Protein AF-A0A415LRX8-F1 (afdb_monomer)

Nearest PDB structures (foldseek):
  2ng1-assembly1_A  TM=5.760E-01  e=5.306E-02  Thermus aquaticus
  2q6t-assembly3_C  TM=5.295E-01  e=7.115E-01  Thermus aquaticus
  6b4y-assembly1_A  TM=2.509E-01  e=6.839E+00  Schistosoma mansoni

Solvent-accessible surface area (backbone atoms only — not comparable to full-atom values): 7008 Å² total; per-residue (Å²): 141,82,81,75,82,71,69,77,78,75,75,53,46,79,45,66,75,85,71,96,61,81,91,80,47,48,64,55,50,50,54,53,52,50,48,45,40,32,78,74,65,70,45,45,42,36,35,37,31,26,43,66,92,71,25,66,62,54,54,47,52,50,53,52,53,52,52,30,71,76,32,72,67,48,35,48,52,50,50,55,50,28,64,76,67,73,47,76,83,69,55,69,41,82,32,46,70,93,42,40,64,60,55,52,50,54,44,35,73,72,70,51,72,35,55,30,36,37,48,76

Foldseek 3Di:
DDPDPPPPPLDAAEDFDDDPDPPPCRVVCLVVVQCCCVQPVPFAEAEEQQPPPCSPVVVVVVVLVVVCVVDVVSVVVQVVSCVVSVHHDHYYHYDHPVCRVVSVVVCVVVVRDTNYYYYD

Radius of gyration: 16.35 Å; Cα contacts (8 Å, |Δi|>4): 150; chains: 1; bounding box: 47×40×45 Å

InterPro domains:
  IPR002586 CobQ/CobB/MinD/ParA nucleotide binding domain [PF01656] (16-66)
  IPR027417 P-loop containing nucleoside triphosphate hydrolase [G3DSA:3.40.50.300] (14-120)
  IPR027417 P-loop containing nucleoside triphosphate hydrolase [SSF52540] (8-72)
  IPR050678 DNA Partitioning ATPase [PTHR13696] (6-72)

Secondary structure (DSSP, 8-state):
----------PPEEEE---SSTTSSHHHHHHHHHHIIIIIT---EEEEE--TTT-HHHHHHHHHHHHHHH-HHHHHHHHHHHHHHTS-PPPEEE--GGGHHHHHHHHHHTT---SEEEE-

Sequence (120 aa):
MNGSNMENEKTPLYVAFSTQKGGVGKTTCTVLAASYLYYLKGYNVAVVDCDYPQHSIAGMRKRDAEQVGADEDYKRMAYEQFTRLGKKAYPVLCSSPEKAIATADEHIAAGHVPDIVFFD

Mean predicted aligned error: 5.48 Å

Structure (mmCIF, N/CA/C/O backbone):
data_AF-A0A415LRX8-F1
#
_entry.id   AF-A0A415LRX8-F1
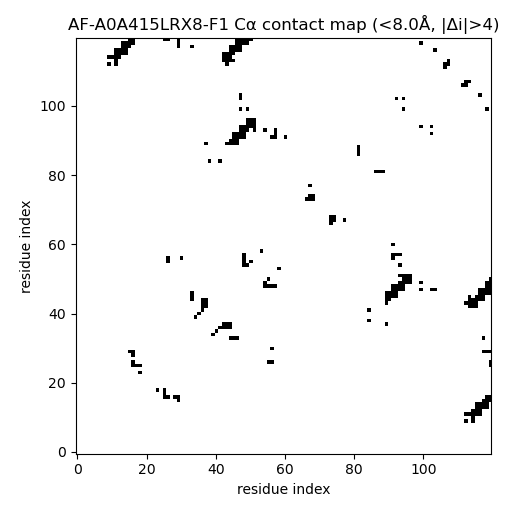#
loop_
_atom_site.group_PDB
_atom_site.id
_atom_site.type_symbol
_atom_site.label_atom_id
_atom_site.label_alt_id
_atom_site.label_comp_id
_atom_site.label_asym_id
_atom_site.label_entity_id
_atom_site.label_seq_id
_atom_site.pdbx_PDB_ins_code
_atom_site.Cartn_x
_atom_site.Cartn_y
_atom_site.Cartn_z
_atom_site.occupancy
_atom_site.B_iso_or_equiv
_atom_site.auth_seq_id
_atom_site.auth_comp_id
_atom_site.auth_asym_id
_atom_site.auth_atom_id
_atom_site.pdbx_PDB_model_num
ATOM 1 N N . MET A 1 1 ? -25.667 23.357 27.005 1.00 41.44 1 MET A N 1
ATOM 2 C CA . MET A 1 1 ? -25.204 21.969 26.814 1.00 41.44 1 MET A CA 1
ATOM 3 C C . MET A 1 1 ? -24.793 21.822 25.360 1.00 41.44 1 MET A C 1
ATOM 5 O O . MET A 1 1 ? -25.665 21.625 24.535 1.00 41.44 1 MET A O 1
ATOM 9 N N . ASN A 1 2 ? -23.505 21.976 25.050 1.00 39.50 2 ASN A N 1
ATOM 10 C CA . ASN A 1 2 ? -22.946 21.630 23.740 1.00 39.50 2 ASN A CA 1
ATOM 11 C C . ASN A 1 2 ? -21.829 20.618 23.992 1.00 39.50 2 ASN A C 1
ATOM 13 O O . ASN A 1 2 ? -20.659 20.976 24.068 1.00 39.50 2 ASN A O 1
ATOM 17 N N . GLY A 1 3 ? -22.217 19.365 24.220 1.00 42.53 3 GLY A N 1
ATOM 18 C CA . GLY A 1 3 ? -21.295 18.247 24.090 1.00 42.53 3 GLY A CA 1
ATOM 19 C C . GLY A 1 3 ? -21.169 17.958 22.605 1.00 42.53 3 GLY A C 1
ATOM 20 O O . GLY A 1 3 ? -21.997 17.247 22.046 1.00 42.53 3 GLY A O 1
ATOM 21 N N . SER A 1 4 ? -20.192 18.577 21.946 1.00 47.78 4 SER A N 1
ATOM 22 C CA . SER A 1 4 ? -19.736 18.101 20.647 1.00 47.78 4 SER A CA 1
ATOM 23 C C . SER A 1 4 ? -19.226 16.676 20.852 1.00 47.78 4 SER A C 1
ATOM 25 O O . SER A 1 4 ? -18.217 16.481 21.530 1.00 47.78 4 SER A O 1
ATOM 27 N N . ASN A 1 5 ? -19.948 15.694 20.313 1.00 49.00 5 ASN A N 1
ATOM 28 C CA . ASN A 1 5 ? -19.439 14.345 20.105 1.00 49.00 5 ASN A CA 1
ATOM 29 C C . ASN A 1 5 ? -18.204 14.456 19.206 1.00 49.00 5 ASN A C 1
ATOM 31 O O . ASN A 1 5 ? -18.311 14.494 17.985 1.00 49.00 5 ASN A O 1
ATOM 35 N N . MET A 1 6 ? -17.037 14.574 19.829 1.00 46.06 6 MET A N 1
ATOM 36 C CA . MET A 1 6 ? -15.759 14.350 19.183 1.00 46.06 6 MET A CA 1
ATOM 37 C C . MET A 1 6 ? -15.661 12.830 19.053 1.00 46.06 6 MET A C 1
ATOM 39 O O . MET A 1 6 ? -15.221 12.143 19.973 1.00 46.06 6 MET A O 1
ATOM 43 N N . GLU A 1 7 ? -16.222 12.287 17.967 1.00 52.16 7 GLU A N 1
ATOM 44 C CA . GLU A 1 7 ? -15.870 10.941 17.520 1.00 52.16 7 GLU A CA 1
ATOM 45 C C . GLU A 1 7 ? -14.343 10.892 17.510 1.00 52.16 7 GLU A C 1
ATOM 47 O O . GLU A 1 7 ? -13.721 11.738 16.873 1.00 52.16 7 GLU A O 1
ATOM 52 N N . ASN A 1 8 ? -13.749 9.998 18.307 1.00 53.94 8 ASN A N 1
ATOM 53 C CA . ASN A 1 8 ? -12.299 9.865 18.428 1.00 53.94 8 ASN A CA 1
ATOM 54 C C . ASN A 1 8 ? -11.677 9.897 17.026 1.00 53.94 8 ASN A C 1
ATOM 56 O O . ASN A 1 8 ? -11.876 8.949 16.262 1.00 53.94 8 ASN A O 1
ATOM 60 N N . GLU A 1 9 ? -10.958 10.971 16.684 1.00 65.06 9 GLU A N 1
ATOM 61 C CA . GLU A 1 9 ? -10.217 11.044 15.428 1.00 65.06 9 GLU A CA 1
ATOM 62 C C . GLU A 1 9 ? -9.270 9.851 15.406 1.00 65.06 9 GLU A C 1
ATOM 64 O O . GLU A 1 9 ? -8.340 9.740 16.208 1.00 65.06 9 GLU A O 1
ATOM 69 N N . LYS A 1 10 ? -9.567 8.890 14.535 1.00 78.38 10 LYS A N 1
ATOM 70 C CA . LYS A 1 10 ? -8.790 7.668 14.419 1.00 78.38 10 LYS A CA 1
ATOM 71 C C . LYS A 1 10 ? -7.424 8.031 13.848 1.00 78.38 10 LYS A C 1
ATOM 73 O O . LYS A 1 10 ? -7.274 8.172 12.640 1.00 78.38 10 LYS A O 1
ATOM 78 N N . THR A 1 11 ? -6.438 8.198 14.723 1.00 89.38 11 THR A N 1
ATOM 79 C CA . THR A 1 11 ? -5.054 8.480 14.337 1.00 89.38 11 THR A CA 1
ATOM 80 C C . THR A 1 11 ? -4.402 7.201 13.805 1.00 89.38 11 THR A C 1
ATOM 82 O O . THR A 1 11 ? -4.323 6.221 14.553 1.00 89.38 11 THR A O 1
ATOM 85 N N . PRO A 1 12 ? -3.933 7.162 12.545 1.00 95.31 12 PRO A N 1
ATOM 86 C CA . PRO A 1 12 ? -3.273 5.975 12.018 1.00 95.31 12 PRO A CA 1
ATOM 87 C C . PRO A 1 12 ? -1.930 5.718 12.708 1.00 95.31 12 PRO A C 1
ATOM 89 O O . PRO A 1 12 ? -1.198 6.645 13.054 1.00 95.31 12 PRO A O 1
ATOM 92 N N . LEU A 1 13 ? -1.565 4.446 12.856 1.00 97.62 13 LEU A N 1
ATOM 93 C CA . LEU A 1 13 ? -0.231 4.060 13.304 1.00 97.62 13 LEU A CA 1
ATOM 94 C C . LEU A 1 13 ? 0.755 4.134 12.134 1.00 97.62 13 LEU A C 1
ATOM 96 O O . LEU A 1 13 ? 0.585 3.439 11.133 1.00 97.62 13 LEU A O 1
ATOM 100 N N . TYR A 1 14 ? 1.808 4.935 12.273 1.00 97.50 14 TYR A N 1
ATOM 101 C CA . TYR A 1 14 ? 2.874 5.047 11.276 1.00 97.50 14 TYR A CA 1
ATOM 102 C C . TYR A 1 14 ? 3.993 4.042 11.574 1.00 97.50 14 TYR A C 1
ATOM 104 O O . TYR A 1 14 ? 4.519 3.999 12.687 1.00 97.50 14 TYR A O 1
ATOM 112 N N . VAL A 1 15 ? 4.345 3.214 10.587 1.00 98.06 15 VAL A N 1
ATOM 113 C CA . VAL A 1 15 ? 5.304 2.109 10.737 1.00 98.06 15 VAL A CA 1
ATOM 114 C C . VAL A 1 15 ? 6.324 2.130 9.604 1.00 98.06 15 VAL A C 1
ATOM 116 O O . VAL A 1 15 ? 5.961 2.239 8.440 1.00 98.06 15 VAL A O 1
ATOM 119 N N . ALA A 1 16 ? 7.600 1.950 9.934 1.00 96.00 16 ALA A N 1
ATOM 120 C CA . ALA A 1 16 ? 8.661 1.723 8.959 1.00 96.00 16 ALA A CA 1
ATOM 121 C C . ALA A 1 16 ? 9.609 0.638 9.475 1.00 96.00 16 ALA A C 1
ATOM 123 O O . ALA A 1 16 ? 9.944 0.607 10.663 1.00 96.00 16 ALA A O 1
ATOM 124 N N . PHE A 1 17 ? 10.071 -0.242 8.589 1.00 94.81 17 PHE A N 1
ATOM 125 C CA . PHE A 1 17 ? 11.125 -1.200 8.915 1.00 94.81 17 PHE A CA 1
ATOM 126 C C . PHE A 1 17 ? 12.475 -0.585 8.570 1.00 94.81 17 PHE A C 1
ATOM 128 O O . PHE A 1 17 ? 12.821 -0.463 7.402 1.00 94.81 17 PHE A O 1
ATOM 135 N N . SER A 1 18 ? 13.266 -0.213 9.576 1.00 90.88 18 SER A N 1
ATOM 136 C CA . SER A 1 18 ? 14.555 0.449 9.366 1.00 90.88 18 SER A CA 1
ATOM 137 C C . SER A 1 18 ? 15.730 -0.451 9.748 1.00 90.88 18 SER A C 1
ATOM 139 O O . SER A 1 18 ? 15.740 -1.126 10.775 1.00 90.88 18 SER A O 1
ATOM 141 N N . THR A 1 19 ? 16.749 -0.479 8.887 1.00 87.38 19 THR A N 1
ATOM 142 C CA . THR A 1 19 ? 18.016 -1.182 9.122 1.00 87.38 19 THR A CA 1
ATOM 143 C C . THR A 1 19 ? 19.147 -0.458 8.397 1.00 87.38 19 THR A C 1
ATOM 145 O O . THR A 1 19 ? 18.944 0.074 7.302 1.00 87.38 19 THR A O 1
ATOM 148 N N . GLN A 1 20 ? 20.354 -0.495 8.970 1.00 84.75 20 GLN A N 1
ATOM 149 C CA . GLN A 1 20 ? 21.545 0.148 8.396 1.00 84.75 20 GLN A CA 1
ATOM 150 C C . GLN A 1 20 ? 22.043 -0.534 7.106 1.00 84.75 20 GLN A C 1
ATOM 152 O O . GLN A 1 20 ? 22.758 0.078 6.319 1.00 84.75 20 GLN A O 1
ATOM 157 N N . LYS A 1 21 ? 21.681 -1.803 6.872 1.00 87.62 21 LYS A N 1
ATOM 158 C CA . LYS A 1 21 ? 22.135 -2.582 5.711 1.00 87.62 21 LYS A CA 1
ATOM 159 C C . LYS A 1 21 ? 21.085 -2.598 4.598 1.00 87.62 21 LYS A C 1
ATOM 161 O O . LYS A 1 21 ? 19.905 -2.871 4.834 1.00 87.62 21 LYS A O 1
ATOM 166 N N . GLY A 1 22 ? 21.527 -2.343 3.369 1.00 84.75 22 GLY A N 1
ATOM 167 C CA . GLY A 1 22 ? 20.746 -2.620 2.162 1.00 84.75 22 GLY A CA 1
ATOM 168 C C . GLY A 1 22 ? 20.540 -4.126 1.961 1.00 84.75 22 GLY A C 1
ATOM 169 O O . GLY A 1 22 ? 21.309 -4.934 2.479 1.00 84.75 22 GLY A O 1
ATOM 170 N N . GLY A 1 23 ? 19.487 -4.511 1.238 1.00 85.19 23 GLY A N 1
ATOM 171 C CA . GLY A 1 23 ? 19.275 -5.902 0.813 1.00 85.19 23 GLY A CA 1
ATOM 172 C C . GLY A 1 23 ? 18.828 -6.895 1.894 1.00 85.19 23 GLY A C 1
ATOM 173 O O . GLY A 1 23 ? 18.751 -8.084 1.61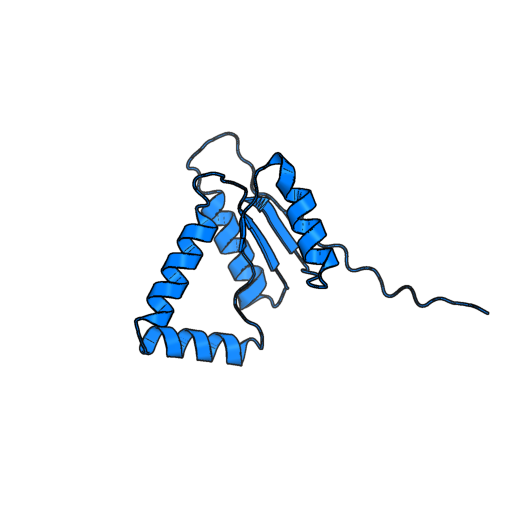9 1.00 85.19 23 GLY A O 1
ATOM 174 N N . VAL A 1 24 ? 18.493 -6.445 3.108 1.00 91.81 24 VAL A N 1
ATOM 175 C CA . VAL A 1 24 ? 18.042 -7.340 4.198 1.00 91.81 24 VAL A CA 1
ATOM 176 C C . VAL A 1 24 ? 16.545 -7.680 4.161 1.00 91.81 24 VAL A C 1
ATOM 178 O O . VAL A 1 24 ? 16.043 -8.317 5.080 1.00 91.81 24 VAL A O 1
ATOM 181 N N . GLY A 1 25 ? 15.824 -7.235 3.127 1.00 92.81 25 GLY A N 1
ATOM 182 C CA . GLY A 1 25 ? 14.402 -7.543 2.944 1.00 92.81 25 GLY A CA 1
ATOM 183 C C . GLY A 1 25 ? 13.422 -6.604 3.654 1.00 92.81 25 GLY A C 1
ATOM 184 O O . GLY A 1 25 ? 12.333 -7.045 3.998 1.00 92.81 25 GLY A O 1
ATOM 185 N N . LYS A 1 26 ? 13.767 -5.323 3.866 1.00 94.38 26 LYS A N 1
ATOM 186 C CA . LYS A 1 26 ? 12.857 -4.323 4.471 1.00 94.38 26 LYS A CA 1
ATOM 187 C C . LYS A 1 26 ? 11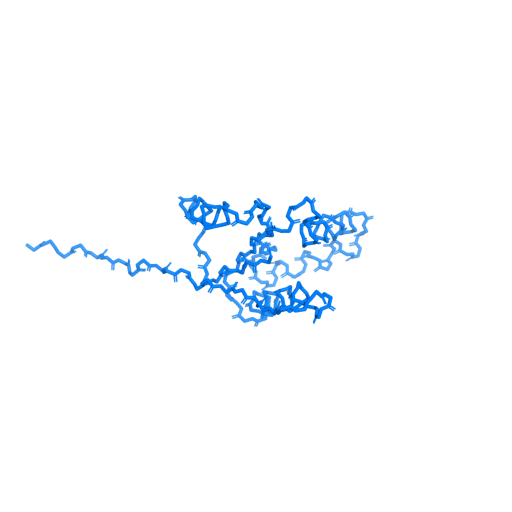.530 -4.211 3.711 1.00 94.38 26 LYS A C 1
ATOM 189 O O . LYS A 1 26 ? 10.490 -4.481 4.296 1.00 94.38 26 LYS A O 1
ATOM 194 N N . THR A 1 27 ? 11.599 -3.987 2.401 1.00 95.12 27 THR A N 1
ATOM 195 C CA . THR A 1 27 ? 10.451 -4.000 1.483 1.00 95.12 27 THR A CA 1
ATOM 196 C C . THR A 1 27 ? 9.629 -5.276 1.587 1.00 95.12 27 THR A C 1
ATOM 198 O O . THR A 1 27 ? 8.403 -5.235 1.667 1.00 95.12 27 THR A O 1
ATOM 201 N N . THR A 1 28 ? 10.289 -6.432 1.666 1.00 95.62 28 THR A N 1
ATOM 202 C CA . THR A 1 28 ? 9.603 -7.713 1.864 1.00 95.62 28 THR A CA 1
ATOM 203 C C . THR A 1 28 ? 8.849 -7.741 3.193 1.00 95.62 28 THR A C 1
ATOM 205 O O . THR A 1 28 ? 7.684 -8.133 3.219 1.00 95.62 28 THR A O 1
ATOM 208 N N . CYS A 1 29 ? 9.467 -7.294 4.291 1.00 96.81 29 CYS A N 1
ATOM 209 C CA . CYS A 1 29 ? 8.803 -7.171 5.588 1.00 96.81 29 CYS A CA 1
ATOM 210 C C . CYS A 1 29 ? 7.610 -6.210 5.525 1.00 96.81 29 CYS A C 1
ATOM 212 O O . CYS A 1 29 ? 6.546 -6.554 6.039 1.00 96.81 29 CYS A O 1
ATOM 214 N N . THR A 1 30 ? 7.752 -5.063 4.853 1.00 97.50 30 THR A N 1
ATOM 215 C CA . THR A 1 30 ? 6.668 -4.096 4.641 1.00 97.50 30 THR A CA 1
ATOM 216 C C . THR A 1 30 ? 5.482 -4.745 3.928 1.00 97.50 30 THR A C 1
ATOM 218 O O . THR A 1 30 ? 4.365 -4.728 4.445 1.00 97.50 30 THR A O 1
ATOM 221 N N . VAL A 1 31 ? 5.714 -5.396 2.783 1.00 97.44 31 VAL A N 1
ATOM 222 C CA . VAL A 1 31 ? 4.657 -6.044 1.989 1.00 97.44 31 VAL A CA 1
ATOM 223 C C . VAL A 1 31 ? 3.986 -7.184 2.757 1.00 97.44 31 VAL A C 1
ATOM 225 O O . VAL A 1 31 ? 2.756 -7.279 2.753 1.00 97.44 31 VAL A O 1
ATOM 228 N N . LEU A 1 32 ? 4.760 -8.033 3.441 1.00 98.06 32 LEU A N 1
ATOM 229 C CA . LEU A 1 32 ? 4.219 -9.152 4.217 1.00 98.06 32 LEU A CA 1
ATOM 230 C C . LEU A 1 32 ? 3.396 -8.669 5.415 1.00 98.06 32 LEU A C 1
ATOM 232 O O . LEU A 1 32 ? 2.288 -9.166 5.626 1.00 98.06 32 LEU A O 1
ATOM 236 N N . ALA A 1 33 ? 3.894 -7.689 6.174 1.00 98.44 33 ALA A N 1
ATOM 237 C CA . ALA A 1 33 ? 3.183 -7.132 7.321 1.00 98.44 33 ALA A CA 1
ATOM 238 C C . ALA A 1 33 ? 1.892 -6.423 6.888 1.00 98.44 33 ALA A C 1
ATOM 240 O O . ALA A 1 33 ? 0.825 -6.718 7.432 1.00 98.44 33 ALA A O 1
ATOM 241 N N . ALA A 1 34 ? 1.965 -5.560 5.867 1.00 98.38 34 ALA A N 1
ATOM 242 C CA . ALA A 1 34 ? 0.805 -4.870 5.309 1.00 98.38 34 ALA A CA 1
ATOM 243 C C . ALA A 1 34 ? -0.253 -5.864 4.808 1.00 98.38 34 ALA A C 1
ATOM 245 O O . ALA A 1 34 ? -1.428 -5.756 5.162 1.00 98.38 34 ALA A O 1
ATOM 246 N N . SER A 1 35 ? 0.164 -6.884 4.052 1.00 97.56 35 SER A N 1
ATOM 247 C CA . SER A 1 35 ? -0.736 -7.909 3.514 1.00 97.56 35 SER A CA 1
ATOM 248 C C . SER A 1 35 ? -1.380 -8.755 4.611 1.00 97.56 35 SER A C 1
ATOM 250 O O . SER A 1 35 ? -2.583 -9.003 4.565 1.00 97.56 35 SER A O 1
ATOM 252 N N . TYR A 1 36 ? -0.616 -9.168 5.625 1.00 98.31 36 TYR A N 1
ATOM 253 C CA . TYR A 1 36 ? -1.141 -9.930 6.757 1.00 98.31 36 TYR A CA 1
ATOM 254 C C . TYR A 1 36 ? -2.184 -9.127 7.543 1.00 98.31 36 TYR A C 1
ATOM 256 O O . TYR A 1 36 ? -3.293 -9.607 7.795 1.00 98.31 36 TYR A O 1
ATOM 264 N N . LEU A 1 37 ? -1.858 -7.881 7.895 1.00 98.31 37 LEU A N 1
ATOM 265 C CA . LEU A 1 37 ? -2.750 -7.014 8.661 1.00 98.31 37 LEU A CA 1
ATOM 266 C C . LEU A 1 37 ? -4.020 -6.679 7.873 1.00 98.31 37 LEU A C 1
ATOM 268 O O . LEU A 1 37 ? -5.121 -6.729 8.424 1.00 98.31 37 LEU A O 1
ATOM 272 N N . TYR A 1 38 ? -3.885 -6.417 6.574 1.00 97.62 38 TYR A N 1
ATOM 273 C CA . TYR A 1 38 ? -5.007 -6.037 5.730 1.00 97.62 38 TYR A CA 1
ATOM 274 C C . TYR A 1 38 ? -5.913 -7.219 5.366 1.00 97.62 38 TYR A C 1
ATOM 276 O O . TYR A 1 38 ? -7.122 -7.170 5.615 1.00 97.62 38 TYR A O 1
ATOM 284 N N . TYR A 1 39 ? -5.341 -8.281 4.788 1.00 95.88 39 TYR A N 1
ATOM 285 C CA . TYR A 1 39 ? -6.100 -9.393 4.210 1.00 95.88 39 TYR A CA 1
ATOM 286 C C . TYR A 1 39 ? -6.475 -10.475 5.228 1.00 95.88 39 TYR A C 1
ATOM 288 O O . TYR A 1 39 ? -7.473 -11.157 5.013 1.00 95.88 39 TYR A O 1
ATOM 296 N N . LEU A 1 40 ? -5.719 -10.644 6.322 1.00 95.44 40 LEU A N 1
ATOM 297 C CA . LEU A 1 40 ? -6.004 -11.681 7.329 1.00 95.44 40 LEU A CA 1
ATOM 298 C C . LEU A 1 40 ? -6.504 -11.133 8.665 1.00 95.44 40 LEU A C 1
ATOM 300 O O . LEU A 1 40 ? -7.220 -11.844 9.368 1.00 95.44 40 LEU A O 1
ATOM 304 N N . LYS A 1 41 ? -6.139 -9.902 9.043 1.00 96.94 41 LYS A N 1
ATOM 305 C CA . LYS A 1 41 ? -6.558 -9.305 10.328 1.00 96.94 41 LYS A CA 1
ATOM 306 C C . LYS A 1 41 ? -7.631 -8.233 10.216 1.00 96.94 41 LYS A C 1
ATOM 308 O O . LYS A 1 41 ? -8.140 -7.792 11.238 1.00 96.94 41 LYS A O 1
ATOM 313 N N . GLY A 1 42 ? -8.019 -7.858 9.001 1.00 94.88 42 GLY A N 1
ATOM 314 C CA . GLY A 1 42 ? -9.152 -6.966 8.774 1.00 94.88 42 GLY A CA 1
ATOM 315 C C . GLY A 1 42 ? -8.844 -5.475 8.920 1.00 94.88 42 GLY A C 1
ATOM 316 O O . GLY A 1 42 ? -9.718 -4.681 8.584 1.00 94.88 42 GLY A O 1
ATOM 317 N N . TYR A 1 43 ? -7.622 -5.077 9.288 1.00 97.19 43 TYR A N 1
ATOM 318 C CA . TYR A 1 43 ? -7.232 -3.663 9.375 1.00 97.19 43 TYR A CA 1
ATOM 319 C C . TYR A 1 43 ? -7.282 -2.964 8.012 1.00 97.19 43 TYR A C 1
ATOM 321 O O . TYR A 1 43 ? -7.088 -3.592 6.966 1.00 97.19 43 TYR A O 1
ATOM 329 N N . ASN A 1 44 ? -7.508 -1.653 8.011 1.00 96.88 44 ASN A N 1
ATOM 330 C CA . ASN A 1 44 ? -7.272 -0.802 6.853 1.00 96.88 44 ASN A CA 1
ATOM 331 C C . ASN A 1 44 ? -5.814 -0.349 6.861 1.00 96.88 44 ASN A C 1
ATOM 333 O O . ASN A 1 44 ? -5.312 0.160 7.858 1.00 96.88 44 ASN A O 1
ATOM 337 N N . VAL A 1 45 ? -5.125 -0.555 5.748 1.00 98.25 45 VAL A N 1
ATOM 338 C CA . VAL A 1 45 ? -3.690 -0.306 5.618 1.00 98.25 45 VAL A CA 1
ATOM 339 C C . VAL A 1 45 ? -3.476 0.565 4.394 1.00 98.25 45 VAL A C 1
ATOM 341 O O . VAL A 1 45 ? -4.175 0.382 3.400 1.00 98.25 45 VAL A O 1
ATOM 344 N N . ALA A 1 46 ? -2.510 1.471 4.458 1.00 98.25 46 ALA A N 1
ATOM 345 C CA . ALA A 1 46 ? -1.919 2.121 3.296 1.00 98.25 46 ALA A CA 1
ATOM 346 C C . ALA A 1 46 ? -0.402 1.899 3.311 1.00 98.25 46 ALA A C 1
ATOM 348 O O . ALA A 1 46 ? 0.195 1.735 4.377 1.00 98.25 46 ALA A O 1
ATOM 349 N N . VAL A 1 47 ? 0.218 1.882 2.134 1.00 98.56 47 VAL A N 1
ATOM 350 C CA . VAL A 1 47 ? 1.678 1.873 1.994 1.00 98.56 47 VAL A CA 1
ATOM 351 C C . VAL A 1 47 ? 2.093 3.121 1.230 1.00 98.56 47 VAL A C 1
ATOM 353 O O . VAL A 1 47 ? 1.557 3.378 0.154 1.00 98.56 47 VAL A O 1
ATOM 356 N N . VAL A 1 48 ? 3.040 3.879 1.768 1.00 98.38 48 VAL A N 1
ATOM 357 C CA . VAL A 1 48 ? 3.736 4.958 1.069 1.00 98.38 48 VAL A CA 1
ATOM 358 C C . VAL A 1 48 ? 5.095 4.417 0.633 1.00 98.38 48 VAL A C 1
ATOM 360 O O . VAL A 1 48 ? 5.972 4.182 1.460 1.00 98.38 48 VAL A O 1
ATOM 363 N N . ASP A 1 49 ? 5.232 4.172 -0.664 1.00 97.62 49 ASP A N 1
ATOM 364 C CA . ASP A 1 49 ? 6.455 3.714 -1.315 1.00 97.62 49 ASP A CA 1
ATOM 365 C C . ASP A 1 49 ? 7.343 4.932 -1.608 1.00 97.62 49 ASP A C 1
ATOM 367 O O . ASP A 1 49 ? 7.098 5.699 -2.550 1.00 97.62 49 ASP A O 1
ATOM 371 N N . CYS A 1 50 ? 8.339 5.128 -0.748 1.00 95.19 50 CYS A N 1
ATOM 372 C CA . CYS A 1 50 ? 9.264 6.254 -0.744 1.00 95.19 50 CYS A CA 1
ATOM 373 C C . CYS A 1 50 ? 10.551 5.973 -1.536 1.00 95.19 50 CYS A C 1
ATOM 375 O O . CYS A 1 50 ? 11.429 6.837 -1.588 1.00 95.19 50 CYS A O 1
ATOM 377 N N . ASP A 1 51 ? 10.675 4.797 -2.161 1.00 88.94 51 ASP A N 1
ATOM 378 C CA . ASP A 1 51 ? 11.865 4.344 -2.892 1.00 88.94 51 ASP A CA 1
ATOM 379 C C . ASP A 1 51 ? 11.977 5.016 -4.272 1.00 88.94 51 ASP A C 1
ATOM 381 O O . ASP A 1 51 ? 12.083 4.355 -5.298 1.00 88.94 51 ASP A O 1
ATOM 385 N N . TYR A 1 52 ? 11.890 6.345 -4.349 1.00 84.88 52 TYR A N 1
ATOM 386 C CA . TYR A 1 52 ? 12.042 7.069 -5.612 1.00 84.88 52 TYR A CA 1
ATOM 387 C C . TYR A 1 52 ? 13.500 7.010 -6.111 1.00 84.88 52 TYR A C 1
ATOM 389 O O . TYR A 1 52 ? 14.412 7.317 -5.336 1.00 84.88 52 TYR A O 1
ATOM 397 N N . PRO A 1 53 ? 13.751 6.767 -7.417 1.00 84.25 53 PRO A N 1
ATOM 398 C CA . PRO A 1 53 ? 12.791 6.527 -8.513 1.00 84.25 53 PRO A CA 1
ATOM 399 C C . PRO A 1 53 ? 12.320 5.070 -8.742 1.00 84.25 53 PRO A C 1
ATOM 401 O O . 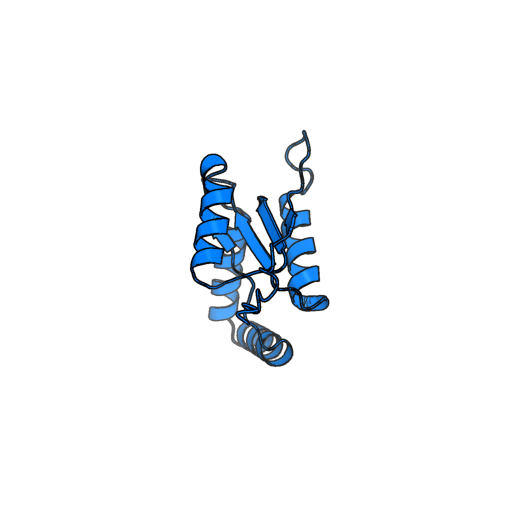PRO A 1 53 ? 11.567 4.823 -9.684 1.00 84.25 53 PRO A O 1
ATOM 404 N N . GLN A 1 54 ? 12.779 4.096 -7.962 1.00 86.56 54 GLN A N 1
ATOM 405 C CA . GLN A 1 54 ? 12.593 2.658 -8.179 1.00 86.56 54 GLN A CA 1
ATOM 406 C C . GLN A 1 54 ? 11.156 2.189 -7.910 1.00 86.56 54 GLN A C 1
ATOM 408 O O . GLN A 1 54 ? 10.651 1.344 -8.652 1.00 86.56 54 GLN A O 1
ATOM 413 N N . HIS A 1 55 ? 10.522 2.715 -6.861 1.00 90.50 55 HIS A N 1
ATOM 414 C CA . HIS A 1 55 ? 9.191 2.376 -6.359 1.00 90.50 55 HIS A CA 1
ATOM 415 C C . HIS A 1 55 ? 8.888 0.879 -6.419 1.00 90.50 55 HIS A C 1
ATOM 417 O O . HIS A 1 55 ? 8.022 0.410 -7.171 1.00 90.50 55 HIS A O 1
ATOM 423 N N . SER A 1 56 ? 9.676 0.105 -5.675 1.00 91.62 56 SER A N 1
ATOM 424 C CA . SER A 1 56 ? 9.684 -1.353 -5.771 1.00 91.62 56 SER A CA 1
ATOM 425 C C . SER A 1 56 ? 8.310 -1.987 -5.500 1.00 91.62 56 SER A C 1
ATOM 427 O O . SER A 1 56 ? 7.923 -2.933 -6.202 1.00 91.62 56 SER A O 1
ATOM 429 N N . ILE A 1 57 ? 7.531 -1.442 -4.559 1.00 97.00 57 ILE A N 1
ATOM 430 C CA . ILE A 1 57 ? 6.199 -1.941 -4.195 1.00 97.00 57 ILE A CA 1
ATOM 431 C C . ILE A 1 57 ? 5.162 -1.497 -5.226 1.00 97.00 57 ILE A C 1
ATOM 433 O O . ILE A 1 57 ? 4.334 -2.309 -5.648 1.00 97.00 57 ILE A O 1
ATOM 437 N N . ALA A 1 58 ? 5.200 -0.244 -5.680 1.00 96.81 58 ALA A N 1
ATOM 438 C CA . ALA A 1 58 ? 4.280 0.233 -6.711 1.00 96.81 58 ALA A CA 1
ATOM 439 C C . ALA A 1 58 ? 4.494 -0.514 -8.037 1.00 96.81 58 ALA A C 1
ATOM 441 O O . ALA A 1 58 ? 3.534 -0.933 -8.688 1.00 96.81 58 ALA A O 1
ATOM 442 N N . GLY A 1 59 ? 5.755 -0.761 -8.402 1.00 96.00 59 GLY A N 1
ATOM 443 C CA . GLY A 1 59 ? 6.126 -1.570 -9.557 1.00 96.00 59 GLY A CA 1
ATOM 444 C C . GLY A 1 59 ? 5.655 -3.020 -9.434 1.00 96.00 59 GLY A C 1
ATOM 445 O O . GLY A 1 59 ? 5.150 -3.579 -10.408 1.00 96.00 59 GLY A O 1
ATOM 446 N N . MET A 1 60 ? 5.772 -3.624 -8.245 1.00 95.00 60 MET A N 1
ATOM 447 C CA . MET A 1 60 ? 5.192 -4.942 -7.956 1.00 95.00 60 MET A CA 1
ATOM 448 C C . MET A 1 60 ? 3.675 -4.924 -8.153 1.00 95.00 60 MET A C 1
ATOM 450 O O . MET A 1 60 ? 3.155 -5.719 -8.930 1.00 95.00 60 MET A O 1
ATOM 454 N N . ARG A 1 61 ? 2.979 -3.949 -7.557 1.00 95.88 61 ARG A N 1
ATOM 455 C CA . ARG A 1 61 ? 1.521 -3.836 -7.654 1.00 95.88 61 ARG A CA 1
ATOM 456 C C . ARG A 1 61 ? 1.033 -3.664 -9.089 1.00 95.88 61 ARG A C 1
ATOM 458 O O . ARG A 1 61 ? -0.009 -4.210 -9.445 1.00 95.88 61 ARG A O 1
ATOM 465 N N . LYS A 1 62 ? 1.764 -2.902 -9.904 1.00 95.88 62 LYS A N 1
ATOM 466 C CA . LYS A 1 62 ? 1.442 -2.716 -11.320 1.00 95.88 62 LYS A CA 1
ATOM 467 C C . LYS A 1 62 ? 1.500 -4.045 -12.077 1.00 95.88 62 LYS A C 1
ATOM 469 O O . LYS A 1 62 ? 0.541 -4.373 -12.767 1.00 95.88 62 LYS A O 1
ATOM 474 N N . ARG A 1 63 ? 2.575 -4.821 -11.897 1.00 96.12 63 ARG A N 1
ATOM 475 C CA . ARG A 1 63 ? 2.716 -6.145 -12.526 1.00 96.12 63 ARG A CA 1
ATOM 476 C C . ARG A 1 63 ? 1.636 -7.118 -12.057 1.00 96.12 63 ARG A C 1
ATOM 478 O O . ARG A 1 63 ? 1.055 -7.806 -12.887 1.00 96.12 63 ARG A O 1
ATOM 485 N N . ASP A 1 64 ? 1.319 -7.120 -10.761 1.00 94.19 64 ASP A N 1
ATOM 486 C CA . ASP A 1 64 ? 0.238 -7.950 -10.215 1.00 94.19 64 ASP A CA 1
ATOM 487 C C . ASP A 1 64 ? -1.108 -7.606 -10.873 1.00 94.19 64 ASP A C 1
ATOM 489 O O . ASP A 1 64 ? -1.856 -8.494 -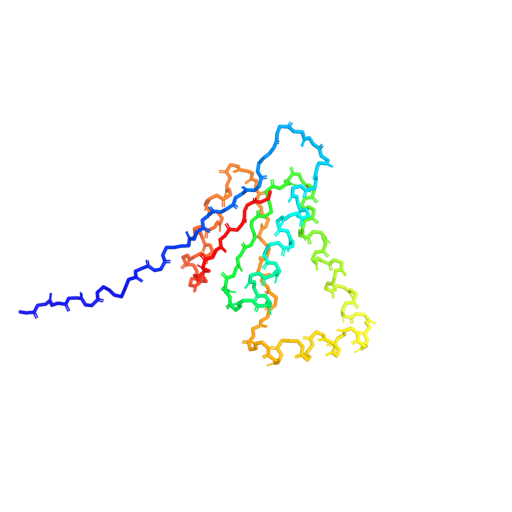11.272 1.00 94.19 64 ASP A O 1
ATOM 493 N N . ALA A 1 65 ? -1.415 -6.313 -11.028 1.00 94.81 65 ALA A N 1
ATOM 494 C CA . ALA A 1 65 ? -2.653 -5.861 -11.660 1.00 94.81 65 ALA A CA 1
ATOM 495 C C . ALA A 1 65 ? -2.717 -6.214 -13.155 1.00 94.81 65 ALA A C 1
ATOM 497 O O . ALA A 1 65 ? -3.774 -6.620 -13.638 1.00 94.81 65 ALA A O 1
ATOM 498 N N . GLU A 1 66 ? -1.602 -6.088 -13.880 1.00 96.94 66 GLU A N 1
ATOM 499 C CA . GLU A 1 66 ? -1.493 -6.499 -15.286 1.00 96.94 66 GLU A CA 1
ATOM 500 C C . GLU A 1 66 ? -1.726 -8.007 -15.440 1.00 96.94 66 GLU A C 1
ATOM 502 O O . GLU A 1 66 ? -2.514 -8.423 -16.288 1.00 96.94 66 GLU A O 1
ATOM 507 N N . GLN A 1 67 ? -1.116 -8.823 -14.576 1.00 95.50 67 GLN A N 1
ATOM 508 C CA . GLN A 1 67 ? -1.286 -10.275 -14.585 1.00 95.50 67 GLN A CA 1
ATOM 509 C C . GLN A 1 67 ? -2.724 -10.690 -14.251 1.00 95.50 67 GLN A C 1
ATOM 511 O O . GLN A 1 67 ? -3.298 -11.525 -14.945 1.00 95.50 67 GLN A O 1
ATOM 516 N N . VAL A 1 68 ? -3.336 -10.072 -13.235 1.00 95.69 68 VAL A N 1
ATOM 517 C CA . VAL A 1 68 ? -4.750 -10.295 -12.889 1.00 95.69 68 VAL A CA 1
ATOM 518 C C . VAL A 1 68 ? -5.681 -9.870 -14.028 1.00 95.69 68 VAL A C 1
ATOM 520 O O . VAL A 1 68 ? -6.723 -10.483 -14.227 1.00 95.69 68 VAL A O 1
ATOM 523 N N . GLY A 1 69 ? -5.335 -8.823 -14.778 1.00 94.44 69 GLY A N 1
ATOM 524 C CA . GLY A 1 69 ? -6.127 -8.362 -15.918 1.00 94.44 69 GLY A CA 1
ATOM 525 C C . GLY A 1 69 ? -6.007 -9.244 -17.164 1.00 94.44 69 GLY A C 1
ATOM 526 O O . GLY A 1 69 ? -6.949 -9.290 -17.953 1.00 94.44 69 GLY A O 1
ATOM 527 N N . ALA A 1 70 ? -4.869 -9.919 -17.349 1.00 96.25 70 ALA A N 1
ATOM 528 C CA . ALA A 1 70 ? -4.566 -10.714 -18.540 1.00 96.25 70 ALA A CA 1
ATOM 529 C C . ALA A 1 70 ? -5.033 -12.179 -18.461 1.00 96.25 70 ALA A C 1
ATOM 531 O O . ALA A 1 70 ? -5.111 -12.843 -19.494 1.00 96.25 70 ALA A O 1
ATOM 532 N N . ASP A 1 71 ? -5.331 -12.683 -17.263 1.00 97.44 71 ASP A N 1
ATOM 533 C CA . ASP A 1 71 ? -5.633 -14.091 -17.006 1.00 97.44 71 ASP A CA 1
ATOM 534 C C . ASP A 1 71 ? -6.956 -14.236 -16.233 1.00 97.44 71 ASP A C 1
ATOM 536 O O . ASP A 1 71 ? -7.133 -13.683 -15.143 1.00 97.44 71 ASP A O 1
ATOM 540 N N . GLU A 1 72 ? -7.907 -14.981 -16.804 1.00 96.88 72 GLU A N 1
ATOM 541 C CA . GLU A 1 72 ? -9.252 -15.121 -16.235 1.00 96.88 72 GLU A CA 1
ATOM 542 C C . GLU A 1 72 ? -9.274 -15.909 -14.914 1.00 96.88 72 GLU A C 1
ATOM 544 O O . GLU A 1 72 ? -10.125 -15.638 -14.061 1.00 96.88 72 GLU A O 1
ATOM 549 N N . ASP A 1 73 ? -8.328 -16.825 -14.684 1.00 97.12 73 ASP A N 1
ATOM 550 C CA . ASP A 1 73 ? -8.226 -17.529 -13.405 1.00 97.12 73 ASP A CA 1
ATOM 551 C C . ASP A 1 73 ? -7.733 -16.588 -12.303 1.00 97.12 73 ASP A C 1
ATOM 553 O 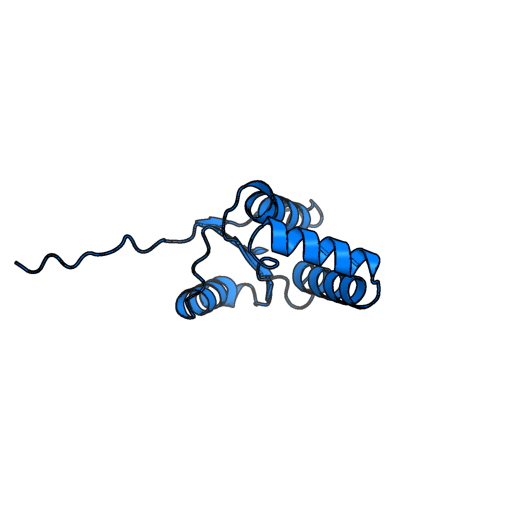O . ASP A 1 73 ? -8.341 -16.527 -11.228 1.00 97.12 73 ASP A O 1
ATOM 557 N N . TYR A 1 74 ? -6.701 -15.780 -12.566 1.00 96.44 74 TYR A N 1
ATOM 558 C CA . TYR A 1 74 ? -6.241 -14.782 -11.592 1.00 96.44 74 TYR A CA 1
ATOM 559 C C . TYR A 1 74 ? -7.289 -13.698 -11.323 1.00 96.44 74 TYR A C 1
ATOM 561 O O . TYR A 1 74 ? -7.467 -13.270 -10.178 1.00 96.44 74 TYR A O 1
ATOM 569 N N . LYS A 1 75 ? -8.043 -13.294 -12.345 1.00 96.62 75 LYS A N 1
ATOM 570 C CA . LYS A 1 75 ? -9.174 -12.372 -12.204 1.00 96.62 75 LYS A CA 1
ATOM 571 C C . LYS A 1 75 ? -10.279 -12.940 -11.321 1.00 96.62 75 LYS A C 1
ATOM 573 O O . LYS A 1 75 ? -10.774 -12.236 -10.437 1.00 96.62 75 LYS A O 1
ATOM 578 N N . ARG A 1 76 ? -10.632 -14.216 -11.510 1.00 97.00 76 ARG A N 1
ATOM 579 C CA . ARG A 1 76 ? -11.590 -14.928 -10.654 1.00 97.00 76 ARG A CA 1
ATOM 580 C C . ARG A 1 76 ? -11.097 -14.992 -9.209 1.00 97.00 76 ARG A C 1
ATOM 582 O O . ARG A 1 76 ? -11.852 -14.639 -8.306 1.00 97.00 76 ARG A O 1
ATOM 589 N N . MET A 1 77 ? -9.831 -15.349 -8.984 1.00 95.75 77 MET A N 1
ATOM 590 C CA . MET A 1 77 ? -9.230 -15.379 -7.643 1.00 95.75 77 MET A CA 1
ATOM 591 C C . MET A 1 77 ? -9.284 -14.008 -6.951 1.00 95.75 77 MET A C 1
ATOM 593 O O . MET A 1 77 ? -9.665 -13.915 -5.782 1.00 95.75 77 MET A O 1
ATOM 597 N N . ALA A 1 78 ? -8.951 -12.930 -7.668 1.00 94.38 78 ALA A N 1
ATOM 598 C CA . ALA A 1 78 ? -9.031 -11.571 -7.139 1.00 94.38 78 ALA A CA 1
ATOM 599 C C . ALA A 1 78 ? -10.481 -11.171 -6.804 1.00 94.38 78 ALA A C 1
ATOM 601 O O . ALA A 1 78 ? -10.737 -10.611 -5.736 1.00 94.38 78 ALA A O 1
ATOM 602 N N . TYR A 1 79 ? -11.441 -11.501 -7.676 1.00 95.12 79 TYR A N 1
ATOM 603 C CA . TYR A 1 79 ? -12.865 -11.252 -7.438 1.00 95.12 79 TYR A CA 1
ATOM 604 C C . TYR A 1 79 ? -13.387 -11.990 -6.198 1.00 95.12 79 TYR A C 1
ATOM 606 O O . TYR A 1 79 ? -14.048 -11.380 -5.355 1.00 95.12 79 TYR A O 1
ATOM 614 N N . GLU A 1 80 ? -13.065 -13.276 -6.049 1.00 95.56 80 GLU A N 1
ATOM 615 C CA . GLU A 1 80 ? -13.435 -14.077 -4.877 1.00 95.56 80 GLU A CA 1
ATOM 616 C C . GLU A 1 80 ? -12.846 -13.475 -3.592 1.00 95.56 80 GLU A C 1
ATOM 618 O O . GLU A 1 80 ? -13.546 -13.328 -2.586 1.00 95.56 80 GLU A O 1
ATOM 623 N N . GLN A 1 81 ? -11.576 -13.056 -3.631 1.00 93.38 81 GLN A N 1
ATOM 624 C CA . GLN A 1 81 ? -10.911 -12.414 -2.501 1.00 93.38 81 GLN A CA 1
ATOM 625 C C . GLN A 1 81 ? -11.579 -11.089 -2.109 1.00 93.38 81 GLN A C 1
ATOM 627 O O . GLN A 1 81 ? -11.867 -10.892 -0.926 1.00 93.38 81 GLN A O 1
ATOM 632 N N . PHE A 1 82 ? -11.842 -10.190 -3.063 1.00 94.06 82 PHE A N 1
ATOM 633 C CA . PHE A 1 82 ? -12.472 -8.896 -2.774 1.00 94.06 82 PHE A CA 1
ATOM 634 C C . PHE A 1 82 ? -13.912 -9.054 -2.289 1.00 94.06 82 PHE A C 1
ATOM 636 O O . PHE A 1 82 ? -14.313 -8.371 -1.348 1.00 94.06 82 PHE A O 1
ATOM 643 N N . THR A 1 83 ? -14.659 -9.996 -2.870 1.00 95.00 83 THR A N 1
ATOM 644 C CA . THR A 1 83 ? -16.019 -10.340 -2.433 1.00 95.00 83 THR A CA 1
ATOM 645 C C . THR A 1 83 ? -16.019 -10.855 -0.995 1.00 95.00 83 THR A C 1
ATOM 647 O O . THR A 1 83 ? -16.783 -10.366 -0.168 1.00 95.00 83 THR A O 1
ATOM 650 N N . ARG A 1 84 ? -15.121 -11.792 -0.661 1.00 93.69 84 ARG A N 1
ATOM 651 C CA . ARG A 1 84 ? -15.013 -12.360 0.692 1.00 93.69 84 ARG A CA 1
ATOM 652 C C . ARG A 1 84 ? -14.609 -11.322 1.739 1.00 93.69 84 ARG A C 1
ATOM 654 O O . ARG A 1 84 ? -15.083 -11.385 2.867 1.00 93.69 84 ARG A O 1
ATOM 661 N N . LEU A 1 85 ? -13.697 -10.413 1.394 1.00 92.81 85 LEU A N 1
ATOM 662 C CA . LEU A 1 85 ? -13.174 -9.409 2.325 1.00 92.81 85 LEU A CA 1
ATOM 663 C C . LEU A 1 85 ? -14.047 -8.155 2.431 1.00 92.81 85 LEU A C 1
ATOM 665 O O . LEU A 1 85 ? -13.868 -7.383 3.370 1.00 92.81 85 LEU A O 1
ATOM 669 N N . GLY A 1 86 ? -14.930 -7.909 1.460 1.00 94.25 86 GLY A N 1
ATOM 670 C CA . GLY A 1 86 ? -15.708 -6.672 1.373 1.00 94.25 86 GLY A CA 1
ATOM 671 C C . GLY A 1 86 ? -14.862 -5.420 1.109 1.00 94.25 86 GLY A C 1
ATOM 672 O O . GLY A 1 86 ? -15.338 -4.305 1.308 1.00 94.25 86 GLY A O 1
ATOM 673 N N . LYS A 1 87 ? -13.602 -5.577 0.683 1.00 92.94 87 LYS A N 1
ATOM 674 C CA . LYS A 1 87 ? -12.671 -4.474 0.401 1.00 92.94 87 LYS A CA 1
ATOM 675 C C . LYS A 1 87 ? -11.686 -4.833 -0.715 1.00 92.94 87 LYS A C 1
ATOM 677 O O . LYS A 1 87 ? -11.365 -6.004 -0.919 1.00 92.94 87 LYS A O 1
ATOM 682 N N . LYS A 1 88 ? -11.246 -3.809 -1.456 1.00 93.19 88 LYS A N 1
ATOM 683 C CA . LYS A 1 88 ? -10.274 -3.909 -2.565 1.00 93.19 88 LYS A CA 1
ATOM 684 C C . LYS A 1 88 ? -8.850 -4.110 -2.031 1.00 93.19 88 LYS A C 1
ATOM 686 O O . LYS A 1 88 ? -8.657 -4.241 -0.834 1.00 93.19 88 LYS A O 1
ATOM 691 N N . ALA A 1 89 ? -7.839 -4.146 -2.897 1.00 94.94 89 ALA A N 1
ATOM 692 C CA . ALA A 1 89 ? -6.445 -4.123 -2.452 1.00 94.94 89 ALA A CA 1
ATOM 693 C C . ALA A 1 89 ? -6.114 -2.813 -1.709 1.00 94.94 89 ALA A C 1
ATOM 695 O O . ALA A 1 89 ? -6.638 -1.755 -2.060 1.00 94.94 89 ALA A O 1
ATOM 696 N N . TYR A 1 90 ? -5.219 -2.874 -0.718 1.00 97.00 90 TYR A N 1
ATOM 697 C CA . TYR A 1 90 ? -4.753 -1.675 -0.013 1.00 97.00 90 TYR A CA 1
ATOM 698 C C . TYR A 1 90 ? -4.007 -0.716 -0.962 1.00 97.00 90 TYR A C 1
ATOM 700 O O . TYR A 1 90 ? -3.298 -1.192 -1.856 1.00 97.00 90 TYR A O 1
ATOM 708 N N . PRO A 1 91 ? -4.128 0.612 -0.801 1.00 97.31 91 PRO A N 1
ATOM 709 C CA . PRO A 1 91 ? -3.439 1.578 -1.651 1.00 97.31 91 PRO A CA 1
ATOM 710 C C . PRO A 1 91 ? -1.917 1.539 -1.456 1.00 97.31 91 PRO A C 1
ATOM 712 O O . PRO A 1 91 ? -1.421 1.342 -0.346 1.00 97.31 91 PRO A O 1
ATOM 715 N N . VAL A 1 92 ? -1.194 1.751 -2.557 1.00 98.06 92 VAL A N 1
ATOM 716 C CA . VAL A 1 92 ? 0.253 1.999 -2.581 1.00 98.06 92 VAL A CA 1
ATOM 717 C C . VAL A 1 92 ? 0.453 3.380 -3.198 1.00 98.06 92 VAL A C 1
ATOM 719 O O . VAL A 1 92 ? 0.064 3.594 -4.346 1.00 98.06 92 VAL A O 1
ATOM 722 N N . LEU A 1 93 ? 0.992 4.315 -2.423 1.00 97.62 93 LEU A N 1
ATOM 723 C CA . LEU A 1 93 ? 1.185 5.717 -2.786 1.00 97.62 93 LEU A CA 1
ATOM 724 C C . LEU A 1 93 ? 2.671 5.947 -3.066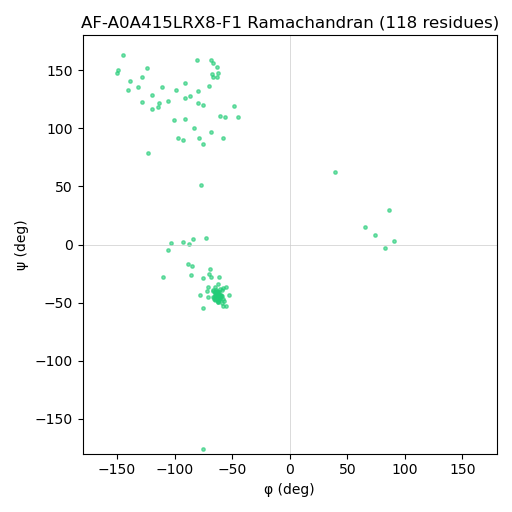 1.00 97.62 93 LEU A C 1
ATOM 726 O O . LEU A 1 93 ? 3.493 5.684 -2.197 1.00 97.62 93 LEU A O 1
ATOM 730 N N . CYS A 1 94 ? 3.030 6.434 -4.250 1.00 97.19 94 CYS A N 1
ATOM 731 C CA . CYS A 1 94 ? 4.416 6.803 -4.544 1.00 97.19 94 CYS A CA 1
ATOM 732 C C . CYS A 1 94 ? 4.739 8.178 -3.951 1.00 97.19 94 CYS A C 1
ATOM 734 O O . CYS A 1 94 ? 3.993 9.131 -4.174 1.00 97.19 94 CYS A O 1
ATOM 736 N N . SER A 1 95 ? 5.869 8.296 -3.259 1.00 96.94 95 SER A N 1
ATOM 737 C CA . SER A 1 95 ? 6.367 9.565 -2.722 1.00 96.94 95 SER A CA 1
ATOM 738 C C . SER A 1 95 ? 7.893 9.623 -2.783 1.00 96.94 95 SER A C 1
ATOM 740 O O . SER A 1 95 ? 8.555 8.602 -2.912 1.00 96.94 95 SER A O 1
ATOM 742 N N . SER A 1 96 ? 8.479 10.813 -2.654 1.00 95.38 96 SER A N 1
ATOM 743 C CA . SER A 1 96 ? 9.869 10.906 -2.193 1.00 95.38 96 SER A CA 1
ATOM 744 C C . SER A 1 96 ? 9.917 10.788 -0.660 1.00 95.38 96 SER A C 1
ATOM 746 O O . SER A 1 96 ? 8.900 11.068 -0.006 1.00 95.38 96 SER A O 1
ATOM 748 N N . PRO A 1 97 ? 11.063 10.427 -0.056 1.00 92.62 97 PRO A N 1
ATOM 749 C CA . PRO A 1 97 ? 11.189 10.337 1.400 1.00 92.62 97 PRO A CA 1
ATOM 750 C C . PRO A 1 97 ? 10.810 11.637 2.124 1.00 92.62 97 PRO A C 1
ATOM 752 O O . PRO A 1 97 ? 10.165 11.608 3.168 1.00 92.62 97 PRO A O 1
ATOM 755 N N . GLU A 1 98 ? 11.137 12.795 1.542 1.00 95.06 98 GLU A N 1
ATOM 756 C CA . GLU A 1 98 ? 10.869 14.113 2.135 1.00 95.06 98 GLU A CA 1
ATOM 757 C C . GLU A 1 98 ? 9.375 14.457 2.159 1.00 95.06 98 GLU A C 1
ATOM 759 O O . GLU A 1 98 ? 8.933 15.253 2.985 1.00 95.06 98 GLU A O 1
ATOM 764 N N . LYS A 1 99 ? 8.593 13.869 1.247 1.00 96.69 99 LYS A N 1
ATOM 765 C CA . LYS A 1 99 ? 7.150 14.111 1.096 1.00 96.69 99 LYS A CA 1
ATOM 766 C C . LYS A 1 99 ? 6.287 12.989 1.668 1.00 96.69 99 LYS A C 1
ATOM 768 O O . LYS A 1 99 ? 5.064 13.061 1.575 1.00 96.69 99 LYS A O 1
ATOM 773 N N . ALA A 1 100 ? 6.901 11.963 2.254 1.00 96.12 100 ALA A N 1
ATOM 774 C CA . ALA A 1 100 ? 6.220 10.743 2.667 1.00 96.12 100 ALA A CA 1
ATOM 775 C C . ALA A 1 100 ? 5.056 11.012 3.634 1.00 96.12 100 ALA A C 1
ATOM 777 O O . ALA A 1 100 ? 3.937 10.55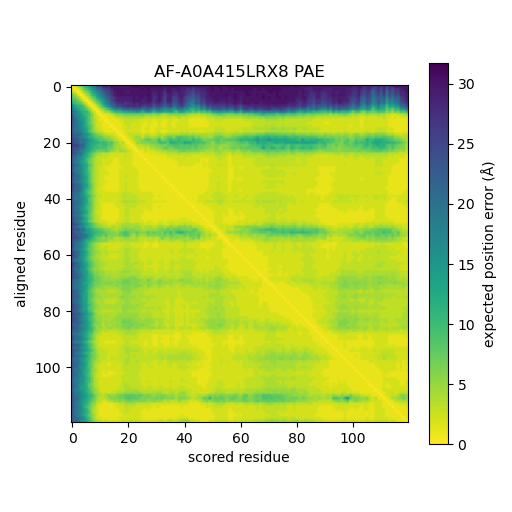8 3.403 1.00 96.12 100 ALA A O 1
ATOM 778 N N . ILE A 1 101 ? 5.307 11.813 4.675 1.00 96.69 101 ILE A N 1
ATOM 779 C CA . ILE A 1 101 ? 4.289 12.181 5.669 1.00 96.69 101 ILE A CA 1
ATOM 780 C C . ILE A 1 101 ? 3.176 13.016 5.033 1.00 96.69 101 ILE A C 1
ATOM 782 O O . ILE A 1 101 ? 2.010 12.677 5.187 1.00 96.69 101 ILE A O 1
ATOM 786 N N . ALA A 1 102 ? 3.526 14.032 4.239 1.00 97.44 102 ALA A N 1
ATOM 787 C CA . ALA A 1 102 ? 2.536 14.855 3.543 1.00 97.44 102 ALA A CA 1
ATOM 788 C C . ALA A 1 102 ? 1.641 14.016 2.612 1.00 97.44 102 ALA A C 1
ATOM 790 O O . ALA A 1 102 ? 0.432 14.208 2.578 1.00 97.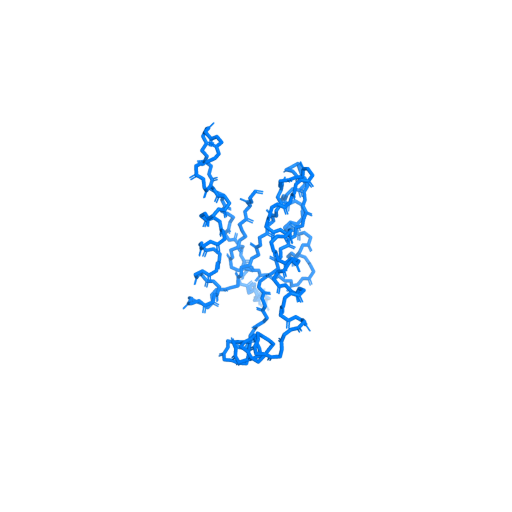44 102 ALA A O 1
ATOM 791 N N . THR A 1 103 ? 2.217 13.030 1.920 1.00 97.88 103 THR A N 1
ATOM 792 C CA . THR A 1 103 ? 1.472 12.098 1.059 1.00 97.88 103 THR A CA 1
ATOM 793 C C . THR A 1 103 ? 0.479 11.250 1.862 1.00 97.88 103 THR A C 1
ATOM 795 O O . THR A 1 103 ? -0.646 11.022 1.413 1.00 97.88 103 THR A O 1
ATOM 798 N N . ALA A 1 104 ? 0.868 10.788 3.055 1.00 97.06 104 ALA A N 1
ATOM 799 C CA . ALA A 1 104 ? -0.039 10.078 3.955 1.00 97.06 104 ALA A CA 1
ATOM 800 C C . ALA A 1 104 ? -1.165 10.997 4.460 1.00 97.06 104 ALA A C 1
ATOM 802 O O . ALA A 1 104 ? -2.333 10.611 4.417 1.00 97.06 104 ALA A O 1
ATOM 803 N N . ASP A 1 105 ? -0.829 12.219 4.871 1.00 95.44 105 ASP A N 1
ATOM 804 C CA . ASP A 1 105 ? -1.788 13.194 5.394 1.00 95.44 105 ASP A CA 1
ATOM 805 C C . ASP A 1 105 ? -2.804 13.623 4.322 1.00 95.44 105 ASP A C 1
ATOM 807 O O . ASP A 1 105 ? -4.000 13.689 4.599 1.00 95.44 105 ASP A O 1
ATOM 811 N N . GLU A 1 106 ? -2.370 13.831 3.075 1.00 96.44 106 GLU A N 1
ATOM 812 C CA . GLU A 1 106 ? -3.256 14.097 1.932 1.00 96.44 106 GLU A CA 1
ATOM 813 C C . GLU A 1 106 ? -4.214 12.925 1.667 1.00 96.44 106 GLU A C 1
ATOM 815 O O . GLU A 1 106 ? -5.404 13.129 1.408 1.00 96.44 106 GLU A O 1
ATOM 820 N N . HIS A 1 107 ? -3.725 11.684 1.776 1.00 95.88 107 HIS A N 1
ATOM 821 C CA . HIS A 1 107 ? -4.557 10.490 1.627 1.00 95.88 107 HIS A CA 1
ATOM 822 C C . HIS A 1 107 ? -5.640 10.403 2.714 1.00 95.88 107 HIS A C 1
ATOM 824 O O . HIS A 1 107 ? -6.800 10.109 2.405 1.00 95.88 107 HIS A O 1
ATOM 830 N N . ILE A 1 108 ? -5.271 10.720 3.960 1.00 94.75 108 ILE A N 1
ATOM 831 C CA . ILE A 1 108 ? -6.173 10.766 5.118 1.00 94.75 108 ILE A CA 1
ATOM 832 C C . ILE A 1 108 ? -7.202 11.888 4.961 1.00 94.75 108 ILE A C 1
ATOM 834 O O . ILE A 1 108 ? -8.401 11.649 5.120 1.00 94.75 108 ILE A O 1
ATOM 838 N N . ALA A 1 109 ? -6.762 13.089 4.580 1.00 93.12 109 ALA A N 1
ATOM 839 C CA . ALA A 1 109 ? -7.622 14.251 4.366 1.00 93.12 109 ALA A CA 1
ATOM 840 C C . ALA A 1 109 ? -8.653 14.030 3.244 1.00 93.12 109 ALA A C 1
ATOM 842 O O . ALA A 1 109 ? -9.751 14.581 3.296 1.00 93.12 109 ALA A O 1
ATOM 843 N N . ALA A 1 110 ? -8.347 13.172 2.264 1.00 93.44 110 ALA A N 1
ATOM 844 C CA . ALA A 1 110 ? -9.289 12.743 1.228 1.00 93.44 110 ALA A CA 1
ATOM 845 C C . ALA A 1 110 ? -10.377 11.762 1.729 1.00 93.44 110 ALA A C 1
ATOM 847 O O . ALA A 1 110 ? -11.152 11.244 0.925 1.00 93.44 110 ALA A O 1
ATOM 848 N N . GLY A 1 111 ? -10.442 11.488 3.037 1.00 89.62 111 GLY A N 1
ATOM 849 C CA . GLY A 1 111 ? -11.435 10.613 3.667 1.00 89.62 111 GLY A CA 1
ATOM 850 C C . GLY A 1 111 ? -11.017 9.143 3.755 1.00 89.62 111 GLY A C 1
ATOM 851 O O . GLY A 1 111 ? -11.788 8.313 4.240 1.00 89.62 111 GLY A O 1
ATOM 852 N N . HIS A 1 112 ? -9.802 8.797 3.321 1.00 86.44 112 HIS A N 1
ATOM 853 C CA . HIS A 1 112 ? -9.268 7.443 3.443 1.00 86.44 112 HIS A CA 1
ATOM 854 C C . HIS A 1 112 ? -8.468 7.337 4.741 1.00 86.44 112 HIS A C 1
ATOM 856 O O . HIS A 1 112 ? -7.272 7.596 4.752 1.00 86.44 112 HIS A O 1
ATOM 862 N N . VAL A 1 113 ? -9.120 6.964 5.844 1.00 92.69 113 VAL A N 1
ATOM 863 C CA . VAL A 1 113 ? -8.474 6.886 7.167 1.00 92.69 113 VAL A CA 1
ATOM 864 C C . VAL A 1 113 ? -8.045 5.439 7.475 1.00 92.69 113 VAL A C 1
ATOM 866 O O . VAL A 1 113 ? -8.856 4.653 7.987 1.00 92.69 113 VAL A O 1
ATOM 869 N N . PRO A 1 114 ? -6.804 5.022 7.139 1.00 96.06 114 PRO A N 1
ATOM 870 C CA . PRO A 1 114 ? -6.305 3.695 7.480 1.00 96.06 114 PRO A CA 1
ATOM 871 C C . PRO A 1 114 ? -6.093 3.547 8.992 1.00 96.06 114 PRO A C 1
ATOM 873 O O . PRO A 1 114 ? -5.927 4.516 9.723 1.00 96.06 114 PRO A O 1
ATOM 876 N N . ASP A 1 115 ? -6.063 2.306 9.469 1.00 97.50 115 ASP A N 1
ATOM 877 C CA . ASP A 1 115 ? -5.560 1.983 10.806 1.00 97.50 115 ASP A CA 1
ATOM 878 C C . ASP A 1 115 ? -4.037 2.137 10.877 1.00 97.50 115 ASP A C 1
ATOM 880 O O . ASP A 1 115 ? -3.497 2.517 11.913 1.00 97.50 115 ASP A O 1
ATOM 884 N N . ILE A 1 116 ? -3.341 1.787 9.789 1.00 98.44 116 ILE A N 1
ATOM 885 C CA . ILE A 1 116 ? -1.881 1.677 9.746 1.00 98.44 116 ILE A CA 1
ATOM 886 C C . ILE A 1 116 ? -1.366 2.217 8.411 1.00 98.44 116 ILE A C 1
ATOM 888 O O . ILE A 1 116 ? -1.865 1.838 7.348 1.00 98.44 116 ILE A O 1
ATOM 892 N N . VAL A 1 117 ? -0.336 3.056 8.462 1.00 98.44 117 VAL A N 1
ATOM 893 C CA . VAL A 1 117 ? 0.413 3.510 7.287 1.00 98.44 117 VAL A CA 1
ATOM 894 C C . VAL A 1 117 ? 1.828 2.964 7.384 1.00 98.44 117 VAL A C 1
ATOM 896 O O . VAL A 1 117 ? 2.556 3.267 8.330 1.00 98.44 117 VAL A O 1
ATOM 899 N N . PHE A 1 118 ? 2.210 2.144 6.410 1.00 98.50 118 PHE A N 1
ATOM 900 C CA . PHE A 1 118 ? 3.591 1.710 6.258 1.00 98.50 118 PHE A CA 1
ATOM 901 C C . PHE A 1 118 ? 4.350 2.663 5.344 1.00 98.50 118 PHE A C 1
ATOM 903 O O . PHE A 1 118 ? 3.828 3.060 4.306 1.00 98.50 118 PHE A O 1
ATOM 910 N N . PHE A 1 119 ? 5.588 2.965 5.704 1.00 97.44 119 PHE A N 1
ATOM 911 C CA . PHE A 1 119 ? 6.531 3.715 4.886 1.00 97.44 119 PHE A CA 1
ATOM 912 C C . PHE A 1 119 ? 7.666 2.776 4.491 1.00 97.44 119 PHE A C 1
ATOM 914 O O . PHE A 1 119 ? 8.309 2.195 5.374 1.00 97.44 119 PHE A O 1
ATOM 921 N N . ASP A 1 120 ? 7.862 2.607 3.184 1.00 94.69 120 ASP A N 1
ATOM 922 C CA . ASP A 1 120 ? 8.963 1.826 2.608 1.00 94.69 120 ASP A CA 1
ATOM 923 C C . ASP A 1 120 ? 9.980 2.720 1.912 1.00 94.69 120 ASP A C 1
ATOM 925 O O . ASP A 1 120 ? 9.523 3.596 1.147 1.00 94.69 120 ASP A O 1
#

pLDDT: mean 91.32, std 12.85, range [39.5, 98.56]

Organism: Bacteroides thetaiotaomicron (NCBI:txid818)